Protein AF-A0A6G0Z2A7-F1 (afdb_monomer_lite)

Sequence (90 aa):
MDIISFIPIFVSQNKIIVGLVGRFTENAKRMSTIFHDRPMSALDTAVYWVEYVIRHKGAHHLRSEAVKLTWYQYLLLDSRAVIIWRPEQN

Structure (mmCIF, N/CA/C/O backbone):
data_AF-A0A6G0Z2A7-F1
#
_entry.id   AF-A0A6G0Z2A7-F1
#
loop_
_atom_site.group_PDB
_atom_site.id
_atom_site.type_symbol
_atom_site.label_atom_id
_atom_site.label_alt_id
_atom_site.label_comp_id
_atom_site.label_asym_id
_atom_site.label_entity_id
_atom_site.label_seq_id
_atom_site.pdbx_PDB_ins_code
_atom_site.Cartn_x
_atom_site.Cartn_y
_atom_site.Cartn_z
_atom_site.occupancy
_atom_site.B_iso_or_equiv
_atom_site.auth_seq_id
_atom_site.auth_comp_id
_atom_site.auth_asym_id
_atom_site.auth_atom_id
_atom_site.pdbx_PDB_model_num
ATOM 1 N N . MET A 1 1 ? 22.350 -25.431 37.072 1.00 67.69 1 MET A N 1
ATOM 2 C CA . MET A 1 1 ? 21.849 -24.320 36.227 1.00 67.69 1 MET A CA 1
ATOM 3 C C . MET A 1 1 ? 20.419 -24.699 35.925 1.00 67.69 1 MET A C 1
ATOM 5 O O . MET A 1 1 ? 20.187 -25.508 35.034 1.00 67.69 1 MET A O 1
ATOM 9 N N . ASP A 1 2 ? 19.497 -24.245 36.767 1.00 84.44 2 ASP A N 1
ATOM 10 C CA . ASP A 1 2 ? 18.172 -24.855 36.877 1.00 84.44 2 ASP A CA 1
ATOM 11 C C . ASP A 1 2 ? 17.159 -24.070 36.047 1.00 84.44 2 ASP A C 1
ATOM 13 O O . ASP A 1 2 ? 17.218 -22.846 35.969 1.00 84.44 2 ASP A O 1
ATOM 17 N N . ILE A 1 3 ? 16.196 -24.766 35.442 1.00 77.94 3 ILE A N 1
ATOM 18 C CA . ILE A 1 3 ? 15.187 -24.195 34.528 1.00 77.94 3 ILE A CA 1
ATOM 19 C C . ILE A 1 3 ? 14.427 -23.009 35.160 1.00 77.94 3 ILE A C 1
ATOM 21 O O . ILE A 1 3 ? 14.012 -22.079 34.469 1.00 77.94 3 ILE A O 1
ATOM 25 N N . ILE A 1 4 ? 14.304 -22.999 36.489 1.00 81.06 4 ILE A N 1
ATOM 26 C CA . ILE A 1 4 ? 13.609 -21.966 37.265 1.00 81.06 4 ILE A CA 1
ATOM 27 C C . ILE A 1 4 ? 14.267 -20.581 37.112 1.00 81.06 4 ILE A C 1
ATOM 29 O O . ILE A 1 4 ? 13.560 -19.573 37.109 1.00 81.06 4 ILE A O 1
ATOM 33 N N . SER A 1 5 ? 15.585 -20.495 36.886 1.00 82.94 5 SER A N 1
ATOM 34 C CA . SER A 1 5 ? 16.270 -19.203 36.714 1.00 82.94 5 SER A CA 1
ATOM 35 C C . SER A 1 5 ? 15.925 -18.491 35.399 1.00 82.94 5 SER A C 1
ATOM 37 O O . SER A 1 5 ? 16.168 -17.293 35.274 1.00 82.94 5 SER A O 1
ATOM 39 N N . PHE A 1 6 ? 15.349 -19.200 34.420 1.00 82.69 6 PHE A N 1
ATOM 40 C CA . PHE A 1 6 ? 14.984 -18.649 33.109 1.00 82.69 6 PHE A CA 1
ATOM 41 C C . PHE A 1 6 ? 13.546 -18.113 33.034 1.00 82.69 6 PHE A C 1
ATOM 43 O O . PHE A 1 6 ? 13.220 -17.361 32.112 1.00 82.69 6 PHE A O 1
ATOM 50 N N . ILE A 1 7 ? 12.692 -18.434 34.012 1.00 82.62 7 ILE A N 1
ATOM 51 C CA . ILE A 1 7 ? 11.283 -18.005 34.049 1.00 82.62 7 ILE A CA 1
ATOM 52 C C . ILE A 1 7 ? 11.131 -16.471 33.943 1.00 82.62 7 ILE A C 1
ATOM 54 O O . ILE A 1 7 ? 10.323 -16.020 33.126 1.00 82.62 7 ILE A O 1
ATOM 58 N N . PRO A 1 8 ? 11.913 -15.635 34.661 1.00 85.12 8 PRO A N 1
ATOM 59 C CA . PRO A 1 8 ? 11.779 -14.177 34.571 1.00 85.12 8 PRO A CA 1
ATOM 60 C C . PRO A 1 8 ? 12.119 -13.624 33.182 1.00 85.12 8 PRO A C 1
ATOM 62 O O . PRO A 1 8 ? 11.489 -12.675 32.713 1.00 85.12 8 PRO A O 1
ATOM 65 N N . ILE A 1 9 ? 13.092 -14.236 32.501 1.00 84.25 9 ILE A N 1
ATOM 66 C CA . ILE A 1 9 ? 13.528 -13.833 31.159 1.00 84.25 9 ILE A CA 1
ATOM 67 C C . ILE A 1 9 ? 12.422 -14.137 30.149 1.00 84.25 9 ILE A C 1
ATOM 69 O O . ILE A 1 9 ? 12.050 -13.262 29.371 1.00 84.25 9 ILE A O 1
ATOM 73 N N . PHE A 1 10 ? 11.837 -15.334 30.204 1.00 83.56 10 PHE A N 1
ATOM 74 C CA . PHE A 1 10 ? 10.735 -15.717 29.322 1.00 83.56 10 PHE A CA 1
ATOM 75 C C . PHE A 1 10 ? 9.497 -14.826 29.512 1.00 83.56 10 PHE A C 1
ATOM 77 O O . PHE A 1 10 ? 8.925 -14.332 28.538 1.00 83.56 10 PHE A O 1
ATOM 84 N N . VAL A 1 11 ? 9.121 -14.545 30.764 1.00 82.38 11 VAL A N 1
ATOM 85 C CA . VAL A 1 11 ? 8.002 -13.640 31.079 1.00 82.38 11 VAL A CA 1
ATOM 86 C C . VAL A 1 11 ? 8.272 -12.222 30.561 1.00 82.38 11 VAL A C 1
ATOM 88 O O . VAL A 1 11 ? 7.374 -11.586 30.004 1.00 82.38 11 VAL A O 1
ATOM 91 N N . SER A 1 12 ? 9.513 -11.739 30.677 1.00 84.00 12 SER A N 1
ATOM 92 C CA . SER A 1 12 ? 9.925 -10.436 30.142 1.00 84.00 12 SER A CA 1
ATOM 93 C C . SER A 1 12 ? 9.800 -10.372 28.613 1.00 84.00 12 SER A C 1
ATOM 95 O O . SER A 1 12 ? 9.220 -9.425 28.080 1.00 84.00 12 SER A O 1
ATOM 97 N N . GLN A 1 13 ? 10.240 -11.416 27.901 1.00 79.44 13 GLN A N 1
ATOM 98 C CA . GLN A 1 13 ? 10.125 -11.496 26.439 1.00 79.44 13 GLN A CA 1
ATOM 99 C C . GLN A 1 13 ? 8.660 -11.506 25.972 1.00 79.44 13 GLN A C 1
ATOM 101 O O . GLN A 1 13 ? 8.295 -10.761 25.061 1.00 79.44 13 GLN A O 1
ATOM 106 N N . ASN A 1 14 ? 7.786 -12.262 26.642 1.00 81.69 14 ASN A N 1
ATOM 107 C CA . ASN A 1 14 ? 6.364 -12.309 26.287 1.00 81.69 14 ASN A CA 1
ATOM 108 C C . ASN A 1 14 ? 5.667 -10.957 26.492 1.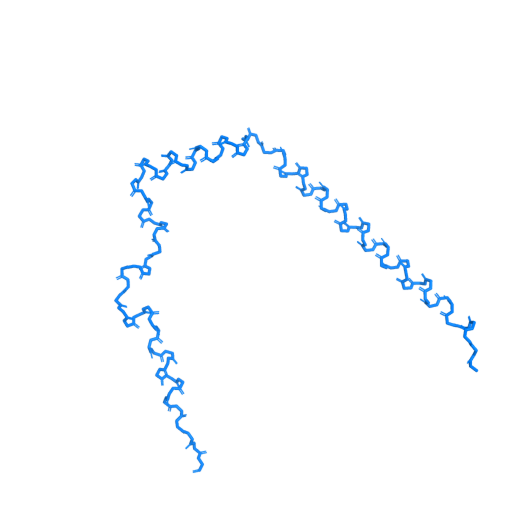00 81.69 14 ASN A C 1
ATOM 110 O O . ASN A 1 14 ? 4.854 -10.537 25.668 1.00 81.69 14 ASN A O 1
ATOM 114 N N . LYS A 1 15 ? 6.027 -10.226 27.554 1.00 83.81 15 LYS A N 1
ATOM 115 C CA . LYS A 1 15 ? 5.504 -8.878 27.811 1.00 83.81 15 LYS A CA 1
ATOM 116 C C . LYS A 1 15 ? 5.887 -7.891 26.702 1.00 83.81 15 LYS A C 1
ATOM 118 O O . LYS A 1 15 ? 5.071 -7.048 26.328 1.00 83.81 15 LYS A O 1
ATOM 123 N N . ILE A 1 16 ? 7.096 -8.011 26.150 1.00 86.94 16 ILE A N 1
ATOM 124 C CA . ILE A 1 16 ? 7.562 -7.182 25.029 1.00 86.94 16 ILE A CA 1
ATOM 125 C C . ILE A 1 16 ? 6.767 -7.496 23.756 1.00 86.94 16 ILE A C 1
ATOM 127 O O . ILE A 1 16 ? 6.299 -6.567 23.096 1.00 86.94 16 ILE A O 1
ATOM 131 N N . ILE A 1 17 ? 6.562 -8.780 23.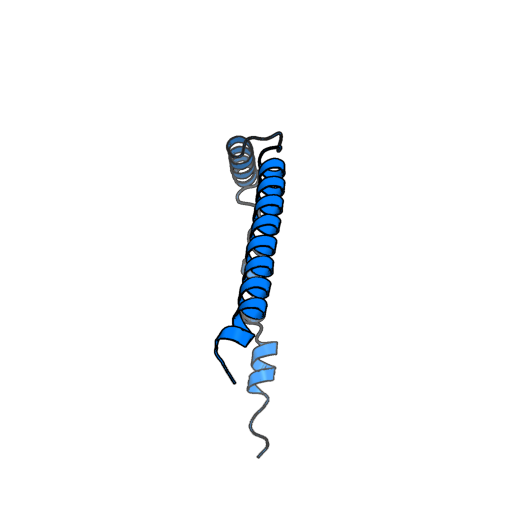440 1.00 83.88 17 ILE A N 1
ATOM 132 C CA . ILE A 1 17 ? 5.799 -9.206 22.256 1.00 83.88 17 ILE A CA 1
ATOM 133 C C . ILE A 1 17 ? 4.340 -8.748 22.351 1.00 83.88 17 ILE A C 1
ATOM 135 O O . ILE A 1 17 ? 3.840 -8.109 21.426 1.00 83.88 17 ILE A O 1
ATOM 139 N N . VAL A 1 18 ? 3.673 -8.984 23.484 1.00 84.06 18 VAL A N 1
ATOM 140 C CA . VAL A 1 18 ? 2.282 -8.546 23.698 1.00 84.06 18 VAL A CA 1
ATOM 141 C C . VAL A 1 18 ? 2.169 -7.019 23.618 1.00 84.06 18 VAL A C 1
ATOM 143 O O . VAL A 1 18 ? 1.251 -6.494 22.987 1.00 84.06 18 VAL A O 1
ATOM 146 N N . GLY A 1 19 ? 3.140 -6.289 24.178 1.00 85.88 19 GLY A N 1
ATOM 147 C CA . GLY A 1 19 ? 3.196 -4.830 24.080 1.00 85.88 19 GLY A CA 1
ATOM 148 C C . GLY A 1 19 ? 3.402 -4.318 22.648 1.00 85.88 19 GLY A C 1
ATOM 149 O O . GLY A 1 19 ? 2.807 -3.309 22.271 1.00 85.88 19 GLY A O 1
ATOM 150 N N . LEU A 1 20 ? 4.217 -4.998 21.835 1.00 85.12 20 LEU A N 1
ATOM 151 C CA . LEU A 1 20 ? 4.406 -4.679 20.416 1.00 85.12 20 LEU A CA 1
ATOM 152 C C . LEU A 1 20 ? 3.115 -4.903 19.619 1.00 85.12 20 LEU A C 1
ATOM 154 O O . LEU A 1 20 ? 2.692 -4.001 18.898 1.00 85.12 20 LEU A O 1
ATOM 158 N N . VAL A 1 21 ? 2.456 -6.053 19.793 1.00 84.94 21 VAL A N 1
ATOM 159 C CA . VAL A 1 21 ? 1.196 -6.389 19.101 1.00 84.94 21 VAL A CA 1
ATOM 160 C C . VAL A 1 21 ? 0.091 -5.378 19.425 1.00 84.94 21 VAL A C 1
ATOM 162 O O . VAL A 1 21 ? -0.627 -4.944 18.519 1.00 84.94 21 VAL A O 1
ATOM 165 N N . GLY A 1 22 ? -0.005 -4.931 20.683 1.00 84.69 22 GLY A N 1
ATOM 166 C CA . GLY A 1 22 ? -0.927 -3.864 21.084 1.00 84.69 22 GLY A CA 1
ATOM 167 C C . GLY A 1 22 ? -0.689 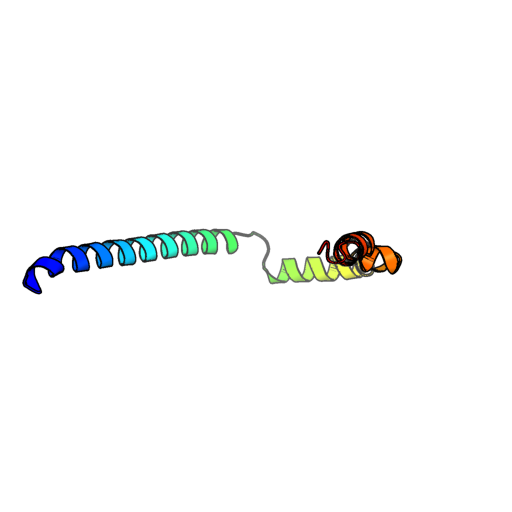-2.557 20.318 1.00 84.69 22 GLY A C 1
ATOM 168 O O . GLY A 1 22 ? -1.622 -2.019 19.721 1.00 84.69 22 GLY A O 1
ATOM 169 N N . ARG A 1 23 ? 0.571 -2.100 20.240 1.00 81.44 23 ARG A N 1
ATOM 170 C CA . ARG A 1 23 ? 0.949 -0.874 19.507 1.00 81.44 23 ARG A CA 1
ATOM 171 C C . ARG A 1 23 ? 0.696 -0.971 18.001 1.00 81.44 23 ARG A C 1
ATOM 173 O O . ARG A 1 23 ? 0.225 -0.011 17.396 1.00 81.44 23 ARG A O 1
ATOM 180 N N . PHE A 1 24 ? 0.980 -2.119 17.381 1.00 81.94 24 PHE A N 1
ATOM 181 C CA . PHE A 1 24 ? 0.682 -2.330 15.958 1.00 81.94 24 PHE A CA 1
ATOM 182 C C . PHE A 1 24 ? -0.819 -2.292 15.683 1.00 81.94 24 PHE A C 1
ATOM 184 O O . PHE A 1 24 ? -1.251 -1.665 14.718 1.00 81.94 24 PHE A O 1
ATOM 191 N N . THR A 1 25 ? -1.614 -2.912 16.555 1.00 81.25 25 THR A N 1
ATOM 192 C CA . THR A 1 25 ? -3.075 -2.936 16.429 1.00 81.25 25 THR A CA 1
ATOM 193 C C . THR A 1 25 ? -3.671 -1.536 16.568 1.00 81.25 25 THR A C 1
ATOM 195 O O . THR A 1 25 ? -4.571 -1.172 15.814 1.00 81.25 25 THR A O 1
ATOM 198 N N . GLU A 1 26 ? -3.165 -0.725 17.496 1.00 86.81 26 GLU A N 1
ATOM 199 C CA . GLU A 1 26 ? -3.603 0.661 17.686 1.00 86.81 26 GLU A CA 1
ATOM 200 C C . GLU A 1 26 ? -3.269 1.541 16.472 1.00 86.81 26 GLU A C 1
ATOM 202 O O . GLU A 1 26 ? -4.142 2.241 15.952 1.00 86.81 26 GLU A O 1
ATOM 207 N N . ASN A 1 27 ? -2.048 1.429 15.942 1.00 82.75 27 ASN A N 1
ATOM 208 C CA . ASN A 1 27 ? -1.653 2.129 14.719 1.00 82.75 27 ASN A CA 1
ATOM 209 C C . ASN A 1 27 ? -2.471 1.681 13.499 1.00 82.75 27 ASN A C 1
ATOM 211 O O . ASN A 1 27 ? -2.876 2.519 12.694 1.00 82.75 27 ASN A O 1
ATOM 215 N N . ALA A 1 28 ? -2.758 0.382 13.372 1.00 82.62 28 ALA A N 1
ATOM 216 C CA . ALA A 1 28 ? -3.593 -0.152 12.299 1.00 82.62 28 ALA A CA 1
ATOM 217 C C . ALA A 1 28 ? -5.035 0.368 12.386 1.00 82.62 28 ALA A C 1
ATOM 219 O O . ALA A 1 28 ? -5.603 0.762 11.370 1.00 82.62 28 ALA A O 1
ATOM 220 N N . LYS A 1 29 ? -5.610 0.445 13.594 1.00 83.06 29 LYS A N 1
ATOM 221 C CA . LYS A 1 29 ? -6.937 1.039 13.817 1.00 83.06 29 LYS A CA 1
ATOM 222 C C . LYS A 1 29 ? -6.953 2.522 13.464 1.00 83.06 29 LYS A C 1
ATOM 224 O O . LYS A 1 29 ? -7.826 2.945 12.717 1.00 83.06 29 LYS A O 1
ATOM 229 N N . ARG A 1 30 ? -5.957 3.288 13.919 1.00 81.81 30 ARG A N 1
ATOM 230 C CA . ARG A 1 30 ? -5.818 4.713 13.588 1.00 81.81 30 ARG A CA 1
ATOM 231 C C . ARG A 1 30 ? -5.719 4.936 12.080 1.00 81.81 30 ARG A C 1
ATOM 233 O O . ARG A 1 30 ? -6.400 5.804 11.543 1.00 81.81 30 ARG A O 1
ATOM 240 N N . MET A 1 31 ? -4.903 4.136 11.396 1.00 75.12 31 MET A N 1
ATOM 241 C CA . MET A 1 31 ? -4.788 4.184 9.941 1.00 75.12 31 MET A CA 1
ATOM 242 C C . MET A 1 31 ? -6.117 3.812 9.276 1.00 75.12 31 MET A C 1
ATOM 244 O O . MET A 1 31 ? -6.573 4.527 8.393 1.00 75.12 31 MET A O 1
ATOM 248 N N . SER A 1 32 ? -6.790 2.758 9.743 1.00 76.19 32 SER A N 1
ATOM 249 C CA . SER A 1 32 ? -8.109 2.363 9.242 1.00 76.19 32 SER A CA 1
ATOM 250 C C . SER A 1 32 ? -9.125 3.500 9.351 1.00 76.19 32 SER A C 1
ATOM 252 O O . SER A 1 32 ? -9.822 3.764 8.376 1.00 76.19 32 SER A O 1
ATOM 254 N N . THR A 1 33 ? -9.191 4.210 10.480 1.00 76.25 33 THR A N 1
ATOM 255 C CA . THR A 1 33 ? -10.095 5.360 10.652 1.00 76.25 33 THR A CA 1
ATOM 256 C C . THR A 1 33 ? -9.790 6.468 9.643 1.00 76.25 33 THR A C 1
ATOM 258 O O . THR A 1 33 ? -10.692 6.908 8.946 1.00 76.25 33 THR A O 1
ATOM 261 N N . ILE A 1 34 ? -8.515 6.820 9.447 1.00 75.38 34 ILE A N 1
ATOM 262 C CA . ILE A 1 34 ? -8.094 7.824 8.450 1.00 75.38 34 ILE A CA 1
ATOM 263 C C . ILE A 1 34 ? -8.442 7.390 7.012 1.00 75.38 34 ILE A C 1
ATOM 265 O O . ILE A 1 34 ? -8.766 8.216 6.160 1.00 75.38 34 ILE A O 1
ATOM 269 N N . PHE A 1 35 ? -8.371 6.090 6.713 1.00 64.75 35 PHE A N 1
ATOM 270 C CA . PHE A 1 35 ? -8.781 5.549 5.415 1.00 64.75 35 PHE A CA 1
ATOM 271 C C . PHE A 1 35 ? -10.303 5.596 5.203 1.00 64.75 35 PHE A C 1
ATOM 273 O O . PHE A 1 35 ? -10.728 5.750 4.059 1.00 64.75 35 PHE A O 1
ATOM 280 N N . HIS A 1 36 ? -11.099 5.488 6.272 1.00 66.94 36 HIS A N 1
ATOM 281 C CA . HIS A 1 36 ? -12.562 5.592 6.223 1.00 66.94 36 HIS A CA 1
ATOM 282 C C . HIS A 1 36 ? -13.068 7.044 6.285 1.00 66.94 36 HIS A C 1
ATOM 284 O O . HIS A 1 36 ? -14.133 7.320 5.747 1.00 66.94 36 HIS A O 1
ATOM 290 N N . ASP A 1 37 ? -12.291 7.980 6.840 1.00 62.78 37 ASP A N 1
ATOM 291 C CA . ASP A 1 37 ? -12.605 9.422 6.924 1.00 62.78 37 ASP A CA 1
ATOM 292 C C . ASP A 1 37 ? -12.472 10.175 5.585 1.00 62.78 37 ASP A C 1
ATOM 294 O O . ASP A 1 37 ? -12.473 11.407 5.529 1.00 62.78 37 ASP A O 1
ATOM 298 N N . ARG A 1 38 ? -12.342 9.460 4.464 1.00 56.53 38 ARG A N 1
ATOM 299 C CA . ARG A 1 38 ? -12.263 10.096 3.149 1.00 56.53 38 ARG A CA 1
ATOM 300 C C . ARG A 1 38 ? -13.669 10.544 2.727 1.00 56.53 38 ARG A C 1
ATOM 302 O O . ARG A 1 38 ? -14.566 9.709 2.673 1.00 56.53 38 ARG A O 1
ATOM 309 N N . PRO A 1 39 ? -13.868 11.821 2.349 1.00 59.09 39 PRO A N 1
ATOM 310 C CA . PRO A 1 39 ? -15.184 12.360 1.984 1.00 59.09 39 PRO A CA 1
ATOM 311 C C . PRO A 1 39 ? -15.754 11.784 0.676 1.00 59.09 39 PRO A C 1
ATOM 313 O O . PRO A 1 39 ? -16.891 12.084 0.326 1.00 59.09 39 PRO A O 1
ATOM 316 N N . MET A 1 40 ? -14.983 10.971 -0.053 1.00 60.25 40 MET A N 1
ATOM 317 C CA . MET A 1 40 ? -15.445 10.242 -1.232 1.00 60.25 40 MET A CA 1
ATOM 318 C C . MET A 1 40 ? -15.539 8.757 -0.908 1.00 60.25 40 MET A C 1
ATOM 320 O O . MET A 1 40 ? -14.551 8.139 -0.503 1.00 60.25 40 MET A O 1
ATOM 324 N N . SER A 1 41 ? -16.715 8.177 -1.147 1.00 68.56 41 SER A N 1
ATOM 325 C CA . SER A 1 41 ? -16.907 6.731 -1.124 1.00 68.56 41 SER A CA 1
ATOM 326 C C . SER A 1 41 ? -15.901 6.058 -2.063 1.00 68.56 41 SER A C 1
ATOM 328 O O . SER A 1 41 ? -15.578 6.576 -3.139 1.00 68.56 41 SER A O 1
ATOM 330 N N . ALA A 1 42 ? -15.402 4.880 -1.678 1.00 67.25 42 ALA A N 1
ATOM 331 C CA . ALA A 1 42 ? -14.519 4.083 -2.532 1.00 67.25 42 ALA A CA 1
ATOM 332 C C . ALA A 1 4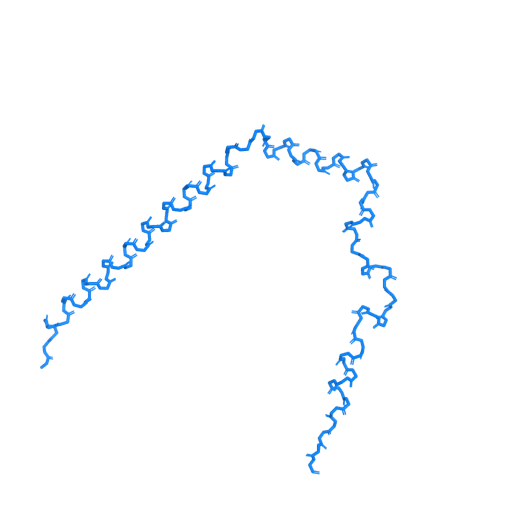2 ? -15.155 3.811 -3.910 1.00 67.25 42 ALA A C 1
ATOM 334 O O . ALA A 1 42 ? -14.450 3.746 -4.918 1.00 67.25 42 ALA A O 1
ATOM 335 N N . LEU A 1 43 ? -16.489 3.721 -3.951 1.00 72.62 43 LEU A N 1
ATOM 336 C CA . LEU A 1 43 ? -17.266 3.563 -5.174 1.00 72.62 43 LEU A CA 1
ATOM 337 C C . LEU A 1 43 ? -17.204 4.820 -6.050 1.00 72.62 43 LEU A C 1
ATOM 339 O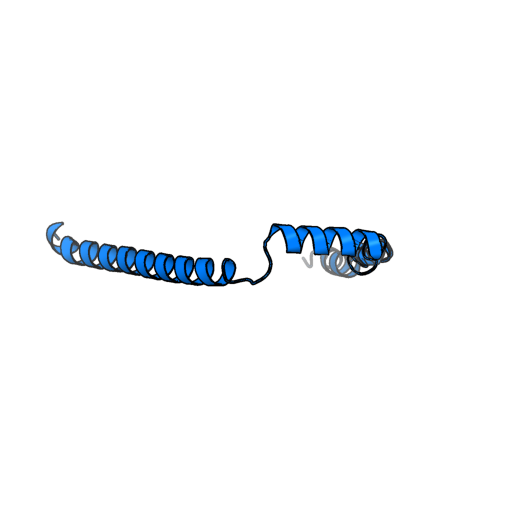 O . LEU A 1 43 ? -16.868 4.711 -7.225 1.00 72.62 43 LEU A O 1
ATOM 343 N N . ASP A 1 44 ? -17.430 6.006 -5.482 1.00 74.69 44 ASP A N 1
ATOM 344 C CA . ASP A 1 44 ? -17.378 7.271 -6.231 1.00 74.69 44 ASP A CA 1
ATOM 345 C C . ASP A 1 44 ? -15.973 7.546 -6.773 1.00 74.69 44 ASP A C 1
ATOM 347 O O . ASP A 1 44 ? -15.807 7.997 -7.905 1.00 74.69 44 ASP A O 1
ATOM 351 N N . THR A 1 45 ? -14.943 7.192 -6.000 1.00 74.19 45 THR A N 1
ATOM 352 C CA . THR A 1 45 ? -13.546 7.280 -6.442 1.00 74.19 45 THR A CA 1
ATOM 353 C C . THR A 1 45 ? -13.285 6.341 -7.623 1.00 74.19 45 THR A C 1
ATOM 355 O O . THR A 1 45 ? -12.677 6.748 -8.611 1.00 74.19 45 THR A O 1
ATOM 358 N N . ALA A 1 46 ? -13.759 5.092 -7.562 1.00 79.25 46 ALA A N 1
ATOM 359 C CA . ALA A 1 46 ? -13.608 4.134 -8.656 1.00 79.25 46 ALA A CA 1
ATOM 360 C C . ALA A 1 46 ? -14.355 4.584 -9.921 1.00 79.25 46 ALA A C 1
ATOM 362 O O . ALA A 1 46 ? -13.791 4.524 -11.013 1.00 79.25 46 ALA A O 1
ATOM 363 N N . VAL A 1 47 ? -15.583 5.091 -9.775 1.00 81.50 47 VAL A N 1
ATOM 364 C CA . VAL A 1 47 ? -16.370 5.649 -10.884 1.00 81.50 47 VAL A CA 1
ATOM 365 C C . VAL A 1 47 ? -15.651 6.847 -11.499 1.00 81.50 47 VAL A C 1
ATOM 367 O O . VAL A 1 47 ? -15.488 6.885 -12.717 1.00 81.50 47 VAL A O 1
ATOM 370 N N . TYR A 1 48 ? -15.128 7.765 -10.679 1.00 77.88 48 TYR A N 1
ATOM 371 C CA . TYR A 1 48 ? -14.328 8.894 -11.149 1.00 77.88 48 TYR A CA 1
ATOM 372 C C . TYR A 1 48 ? -13.109 8.435 -11.962 1.00 77.88 48 TYR A C 1
ATOM 374 O O . TYR A 1 48 ? -12.884 8.946 -13.058 1.00 77.88 48 TYR A O 1
ATOM 382 N N . TRP A 1 49 ? -12.349 7.442 -11.484 1.00 74.69 49 TRP A N 1
ATOM 383 C CA . TRP A 1 49 ? -11.185 6.916 -12.208 1.00 74.69 49 TRP A CA 1
ATOM 384 C C . TRP A 1 49 ? -11.565 6.212 -13.512 1.00 74.69 49 TRP A C 1
ATOM 386 O O . TRP A 1 49 ? -10.892 6.406 -14.524 1.00 74.69 49 TRP A O 1
ATOM 396 N N . VAL A 1 50 ? -12.652 5.438 -13.527 1.00 78.62 50 VAL A N 1
ATOM 397 C CA . VAL A 1 50 ? -13.158 4.786 -14.745 1.00 78.62 50 VAL A CA 1
ATOM 398 C C . VAL A 1 50 ? -13.597 5.835 -15.768 1.00 78.62 50 VAL A C 1
ATOM 400 O O . VAL A 1 50 ? -13.184 5.785 -16.927 1.00 78.62 50 VAL A O 1
ATOM 403 N N . GLU A 1 51 ? -14.366 6.836 -15.342 1.00 80.12 51 GLU A N 1
ATOM 404 C CA . GLU A 1 51 ? -14.821 7.923 -16.206 1.00 80.12 51 GLU A CA 1
ATOM 405 C C . GLU A 1 51 ? -13.645 8.790 -16.689 1.00 80.12 51 GLU A C 1
ATOM 407 O O . GLU A 1 51 ? -13.630 9.243 -17.833 1.00 80.12 51 GLU A O 1
ATOM 412 N N . TYR A 1 52 ? -12.619 8.987 -15.856 1.00 72.38 52 TYR A N 1
ATOM 413 C CA . TYR A 1 52 ? -11.381 9.678 -16.217 1.00 72.38 52 TYR A CA 1
ATOM 414 C C . TYR A 1 52 ? -10.592 8.917 -17.294 1.00 72.38 52 TYR A C 1
ATOM 416 O O . TYR A 1 52 ? -10.174 9.525 -18.283 1.00 72.38 52 TYR A O 1
ATOM 424 N N . VAL A 1 53 ? -10.443 7.594 -17.153 1.00 71.69 53 VAL A N 1
ATOM 425 C CA . VAL A 1 53 ? -9.756 6.719 -18.121 1.00 71.69 53 VAL A CA 1
ATOM 426 C C . VAL A 1 53 ? -10.497 6.678 -19.460 1.00 71.69 53 VAL A C 1
ATOM 428 O O . VAL A 1 53 ? -9.858 6.743 -20.512 1.00 71.69 53 VAL A O 1
ATOM 431 N N . ILE A 1 54 ? -11.832 6.623 -19.437 1.00 72.38 54 ILE A N 1
ATOM 432 C CA . ILE A 1 54 ? -12.665 6.629 -20.648 1.00 72.38 54 ILE A CA 1
ATOM 433 C C . ILE A 1 54 ? -12.622 8.008 -21.327 1.00 72.38 54 ILE A C 1
ATOM 435 O O . ILE A 1 54 ? -12.370 8.081 -22.533 1.00 72.38 54 ILE A O 1
ATOM 439 N N . ARG A 1 55 ? -12.782 9.109 -20.573 1.00 66.75 55 ARG A N 1
ATOM 440 C CA . ARG A 1 55 ? -12.723 10.484 -21.114 1.00 66.75 55 ARG A CA 1
ATOM 441 C C . ARG A 1 55 ? -11.362 10.831 -21.716 1.00 66.75 55 ARG A C 1
ATOM 443 O O . ARG A 1 55 ? -11.315 11.517 -22.731 1.00 66.75 55 ARG A O 1
ATOM 450 N N . HIS A 1 56 ? -10.272 10.310 -21.155 1.00 66.31 56 HIS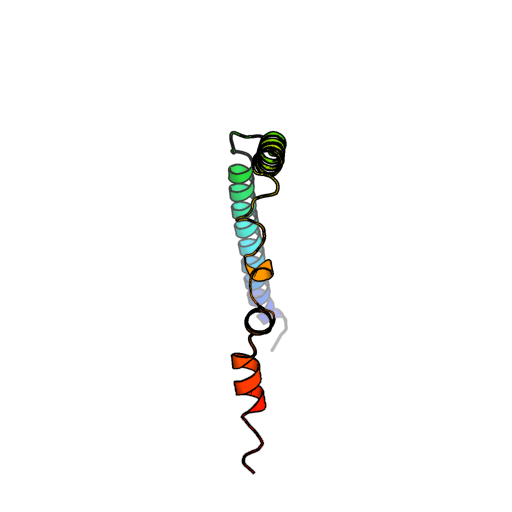 A N 1
ATOM 451 C CA . HIS A 1 56 ? -8.911 10.521 -21.662 1.00 66.31 56 HIS A CA 1
ATOM 452 C C . HIS A 1 56 ? -8.410 9.374 -22.561 1.00 66.31 56 HIS A C 1
ATOM 454 O O . HIS A 1 56 ? -7.199 9.189 -22.691 1.00 66.31 56 HIS A O 1
ATOM 460 N N . LYS A 1 57 ? -9.321 8.590 -23.170 1.00 60.72 57 LYS A N 1
ATOM 461 C CA . LYS A 1 57 ? -9.028 7.505 -24.133 1.00 60.72 57 LYS A CA 1
ATOM 462 C C . LYS A 1 57 ? -7.846 6.612 -23.718 1.00 60.72 57 LYS A C 1
ATOM 464 O O . LYS A 1 57 ? -6.904 6.409 -24.483 1.00 60.72 57 LYS A O 1
ATOM 469 N N . GLY A 1 58 ? -7.897 6.072 -22.500 1.00 57.22 58 GLY A N 1
ATOM 470 C CA . GLY A 1 58 ? -6.930 5.080 -22.021 1.00 57.22 58 GLY A CA 1
ATOM 471 C C . GLY A 1 58 ? -5.652 5.652 -21.411 1.00 57.22 58 GLY A C 1
ATOM 472 O O . GLY A 1 58 ? -4.677 4.916 -21.310 1.00 57.22 58 GLY A O 1
ATOM 473 N N . ALA A 1 59 ? -5.658 6.929 -21.004 1.00 51.56 59 ALA A N 1
ATOM 474 C CA . ALA A 1 59 ? -4.574 7.589 -20.280 1.00 51.56 59 ALA A CA 1
ATOM 475 C C . ALA A 1 59 ? -3.204 7.367 -20.949 1.00 51.56 59 ALA A C 1
ATOM 477 O O . ALA A 1 59 ? -2.411 6.503 -20.573 1.00 51.56 59 ALA A O 1
ATOM 478 N N . HIS A 1 60 ? -2.902 8.194 -21.947 1.00 49.50 60 HIS A N 1
ATOM 479 C CA . HIS A 1 60 ? -1.654 8.122 -22.715 1.00 49.50 60 HIS A CA 1
ATOM 480 C C . HIS A 1 60 ? -0.377 8.288 -21.854 1.00 49.50 60 HIS A C 1
ATOM 482 O O . HIS A 1 60 ? 0.717 7.974 -22.312 1.00 49.50 60 HIS A O 1
ATOM 488 N N . HIS A 1 61 ? -0.536 8.761 -20.614 1.00 51.44 61 HIS A N 1
ATOM 489 C CA . HIS A 1 61 ? 0.482 8.944 -19.569 1.00 51.44 61 HIS A CA 1
ATOM 490 C C . HIS A 1 61 ? 0.511 7.808 -18.519 1.00 51.44 61 HIS A C 1
ATOM 492 O O . HIS A 1 61 ? 1.362 7.804 -17.637 1.00 51.44 61 HIS A O 1
ATOM 498 N N . LEU A 1 62 ? -0.423 6.854 -18.597 1.00 49.12 62 LEU A N 1
ATOM 499 C CA . LEU A 1 62 ? -0.546 5.668 -17.731 1.00 49.12 62 LEU A CA 1
ATOM 500 C C . LEU A 1 62 ? -0.282 4.368 -18.512 1.00 49.12 62 LEU A C 1
ATOM 502 O O . LEU A 1 62 ? 0.049 3.341 -17.921 1.00 49.12 62 LEU A O 1
ATOM 506 N N . ARG A 1 63 ? -0.315 4.417 -19.853 1.00 47.84 63 ARG A N 1
ATOM 507 C CA . ARG A 1 63 ? 0.546 3.549 -20.662 1.00 47.84 63 ARG A CA 1
ATOM 508 C C . ARG A 1 63 ? 1.985 3.942 -20.364 1.00 47.84 63 ARG A C 1
ATOM 510 O O . ARG A 1 63 ? 2.403 5.042 -20.709 1.00 47.84 63 ARG A O 1
ATOM 517 N N . SER A 1 64 ? 2.725 3.038 -19.731 1.00 47.66 64 SER A N 1
ATOM 518 C CA . SER A 1 64 ? 4.171 3.166 -19.592 1.00 47.66 64 SER A CA 1
ATOM 519 C C . SER A 1 64 ? 4.773 3.586 -20.935 1.00 47.66 64 SER A C 1
ATOM 521 O O . SER A 1 64 ? 4.534 2.930 -21.955 1.00 47.66 64 SER A O 1
ATOM 523 N N . GLU A 1 65 ? 5.573 4.655 -20.940 1.00 50.75 65 GLU A N 1
ATOM 524 C CA . GLU A 1 65 ? 6.423 5.028 -22.079 1.00 50.75 65 GLU A CA 1
ATOM 525 C C . GLU A 1 65 ? 7.288 3.832 -22.538 1.00 50.75 65 GLU A C 1
ATOM 527 O O . GLU A 1 65 ? 7.752 3.830 -23.667 1.00 50.75 65 GLU A O 1
ATOM 532 N N . ALA A 1 66 ? 7.393 2.741 -21.759 1.00 50.28 66 ALA A N 1
ATOM 533 C CA . ALA A 1 66 ? 7.953 1.454 -22.183 1.00 50.28 66 ALA A CA 1
ATOM 534 C C . ALA A 1 66 ? 7.386 0.890 -23.500 1.00 50.28 66 ALA A C 1
ATOM 536 O O . ALA A 1 66 ? 8.067 0.100 -24.142 1.00 50.28 66 ALA A O 1
ATOM 537 N N . VAL A 1 67 ? 6.175 1.276 -23.925 1.00 53.97 67 VAL A N 1
ATOM 538 C CA . VAL A 1 67 ? 5.616 0.842 -25.224 1.00 53.97 67 VAL A CA 1
ATOM 539 C C . VAL A 1 67 ? 6.160 1.673 -26.399 1.00 53.97 67 VAL A C 1
ATOM 541 O O . VAL A 1 67 ? 6.126 1.216 -27.538 1.00 53.97 67 VAL A O 1
ATOM 544 N N . LYS A 1 68 ? 6.678 2.882 -26.144 1.00 54.59 68 LYS A N 1
ATOM 545 C CA . LYS A 1 68 ? 7.352 3.717 -27.152 1.00 54.59 68 LYS A CA 1
ATOM 546 C C . LYS A 1 68 ? 8.867 3.522 -27.188 1.00 54.59 68 LYS A C 1
ATOM 548 O O . LYS A 1 68 ? 9.485 3.910 -28.177 1.00 54.59 68 LYS A O 1
ATOM 553 N N . LEU A 1 69 ? 9.471 2.960 -26.138 1.00 55.41 69 LEU A N 1
ATOM 554 C CA . LEU A 1 69 ? 10.905 2.689 -26.131 1.00 55.41 69 LEU A CA 1
ATOM 555 C C . LEU A 1 69 ? 11.240 1.583 -27.144 1.00 55.41 69 LEU A C 1
ATOM 557 O O . LEU A 1 69 ? 10.673 0.490 -27.124 1.00 55.41 69 LEU A O 1
ATOM 561 N N . THR A 1 70 ? 12.193 1.868 -28.031 1.00 60.94 70 THR A N 1
ATOM 562 C CA . THR A 1 70 ? 12.763 0.902 -28.975 1.00 60.94 70 THR A CA 1
ATOM 563 C C . THR A 1 70 ? 13.264 -0.329 -28.216 1.00 60.94 70 THR A C 1
ATOM 565 O O . THR A 1 70 ? 13.774 -0.205 -27.100 1.00 60.94 70 THR A O 1
ATOM 568 N N . TRP A 1 71 ? 13.172 -1.519 -28.819 1.00 62.19 71 TRP A N 1
ATOM 569 C CA . TRP A 1 71 ? 13.464 -2.798 -28.149 1.00 62.19 71 TRP A CA 1
ATOM 570 C C . TRP A 1 71 ? 14.811 -2.838 -27.403 1.00 62.19 71 TRP A C 1
ATOM 572 O O . TRP A 1 71 ? 14.921 -3.476 -26.356 1.00 62.19 71 TRP A O 1
ATOM 582 N N . TYR A 1 72 ? 15.816 -2.110 -27.903 1.00 60.38 72 TYR A N 1
ATOM 583 C CA . TYR A 1 72 ? 17.134 -2.004 -27.281 1.00 60.38 72 TYR A CA 1
ATOM 584 C C . TYR A 1 72 ? 17.127 -1.300 -25.911 1.00 60.38 72 TYR A C 1
ATOM 586 O O . TYR A 1 72 ? 17.870 -1.707 -25.017 1.00 60.38 72 TYR A O 1
ATOM 594 N N . GLN A 1 73 ? 16.300 -0.262 -25.725 1.00 62.94 73 GLN A N 1
ATOM 595 C CA . GLN A 1 73 ? 16.212 0.473 -24.456 1.00 62.94 73 GLN A CA 1
ATOM 596 C C . GLN A 1 73 ? 15.357 -0.280 -23.429 1.00 62.94 73 GLN A C 1
ATOM 598 O O . GLN A 1 73 ? 15.691 -0.296 -22.248 1.00 62.94 73 GLN A O 1
ATOM 603 N N . TYR A 1 74 ? 14.305 -0.970 -23.886 1.00 60.50 74 TYR A N 1
ATOM 604 C CA . TYR A 1 74 ? 13.493 -1.846 -23.035 1.00 60.50 74 TYR A CA 1
ATOM 605 C C . TYR A 1 74 ? 14.313 -3.000 -22.437 1.00 60.50 74 TYR A C 1
ATOM 607 O O . TYR A 1 74 ? 14.150 -3.346 -21.270 1.00 60.50 74 TYR A O 1
ATOM 615 N N . LEU A 1 75 ? 15.227 -3.583 -23.219 1.00 67.44 75 LEU A N 1
ATOM 616 C CA . LEU A 1 75 ? 16.073 -4.690 -22.768 1.00 67.44 75 LEU A CA 1
ATOM 617 C C . LEU A 1 75 ? 17.316 -4.249 -21.970 1.00 67.44 75 LEU A C 1
ATOM 619 O O . LEU A 1 75 ? 18.090 -5.125 -21.579 1.00 67.44 75 LEU A O 1
ATOM 623 N N . LEU A 1 76 ? 17.509 -2.937 -21.738 1.00 68.50 76 LEU A N 1
ATOM 624 C CA . LEU A 1 76 ? 18.700 -2.333 -21.112 1.00 68.50 76 LEU A CA 1
ATOM 625 C C . LEU A 1 76 ? 19.993 -3.031 -21.559 1.00 68.50 76 LEU A C 1
ATOM 627 O O . LEU A 1 76 ? 20.782 -3.505 -20.736 1.00 68.50 76 LEU A O 1
ATOM 631 N N . LEU A 1 77 ? 20.197 -3.148 -22.873 1.00 68.81 77 LEU A N 1
ATOM 632 C CA . LEU A 1 77 ? 21.299 -3.946 -23.420 1.00 68.81 77 LEU A CA 1
ATOM 633 C C . LEU A 1 77 ? 22.678 -3.450 -22.991 1.00 68.81 77 LEU A C 1
ATOM 635 O O . LEU A 1 77 ? 23.579 -4.270 -22.901 1.00 68.81 77 LEU A O 1
ATOM 639 N N . ASP A 1 78 ? 22.820 -2.170 -22.643 1.00 68.94 78 ASP A N 1
ATOM 640 C CA . ASP A 1 78 ? 24.037 -1.621 -22.034 1.00 68.94 78 ASP A CA 1
ATOM 641 C C . ASP A 1 78 ? 24.390 -2.336 -20.715 1.00 68.94 78 ASP A C 1
ATOM 643 O O . ASP A 1 78 ? 25.506 -2.812 -20.525 1.00 68.94 78 ASP A O 1
ATOM 647 N N . SER A 1 79 ? 23.400 -2.573 -19.848 1.00 70.56 79 SER A N 1
ATOM 648 C CA . SER A 1 79 ? 23.611 -3.317 -18.597 1.00 70.56 79 SER A CA 1
ATOM 649 C C . SER A 1 79 ? 23.996 -4.782 -18.837 1.00 70.56 79 SER A C 1
ATOM 651 O O . SER A 1 79 ? 24.871 -5.318 -18.157 1.00 70.56 79 SER A O 1
ATOM 653 N N . ARG A 1 80 ? 23.392 -5.434 -19.842 1.00 78.00 80 ARG A N 1
ATOM 654 C CA . ARG A 1 80 ? 23.746 -6.812 -20.223 1.00 78.00 80 ARG A CA 1
ATOM 655 C C . ARG A 1 80 ? 25.102 -6.886 -20.903 1.00 78.00 80 ARG A C 1
ATOM 657 O O . ARG A 1 80 ? 25.813 -7.860 -20.685 1.00 78.00 80 ARG A O 1
ATOM 664 N N . ALA A 1 81 ? 25.464 -5.875 -21.686 1.00 76.81 81 ALA A N 1
ATOM 665 C CA . ALA A 1 81 ? 26.773 -5.762 -22.301 1.00 76.81 81 ALA A CA 1
ATOM 666 C C . ALA A 1 81 ? 27.850 -5.626 -21.226 1.00 76.81 81 ALA A C 1
ATOM 668 O O . ALA A 1 81 ? 28.822 -6.355 -21.300 1.00 76.81 81 ALA A O 1
ATOM 669 N N . VAL A 1 82 ? 27.651 -4.818 -20.179 1.00 79.19 82 VAL A N 1
ATOM 670 C CA . VAL A 1 82 ? 28.582 -4.743 -19.035 1.00 79.19 82 VAL A CA 1
ATOM 671 C C . VAL A 1 82 ? 28.720 -6.090 -18.313 1.00 79.19 82 VAL A C 1
ATOM 673 O O . VAL A 1 82 ? 29.825 -6.466 -17.924 1.00 79.19 82 VAL A O 1
ATOM 676 N N . ILE A 1 83 ? 27.623 -6.839 -18.150 1.00 79.31 83 ILE A N 1
ATOM 677 C CA . ILE A 1 83 ? 27.645 -8.171 -17.522 1.00 79.31 83 ILE A CA 1
ATOM 678 C C . ILE A 1 83 ? 28.383 -9.195 -18.403 1.00 79.31 83 ILE A C 1
ATOM 680 O O . ILE A 1 83 ? 29.189 -9.964 -17.891 1.00 79.31 83 ILE A O 1
ATOM 684 N N . ILE A 1 84 ? 28.142 -9.193 -19.717 1.00 81.75 84 ILE A N 1
ATOM 685 C CA . ILE A 1 84 ? 28.791 -10.098 -20.683 1.00 81.75 84 ILE A CA 1
ATOM 686 C C . ILE A 1 84 ? 30.254 -9.708 -20.938 1.00 81.75 84 ILE A C 1
ATOM 688 O O . ILE A 1 84 ? 31.103 -10.575 -21.114 1.00 81.75 84 ILE A O 1
ATOM 692 N N . TRP A 1 85 ? 30.567 -8.411 -20.944 1.00 77.50 85 TRP A N 1
ATOM 693 C CA . TRP A 1 85 ? 31.897 -7.862 -21.227 1.00 77.50 85 TRP A CA 1
ATOM 694 C C . TRP A 1 85 ? 32.909 -8.127 -20.109 1.00 77.50 85 TRP A C 1
ATOM 696 O O . TRP A 1 85 ? 34.076 -7.787 -20.256 1.00 77.50 85 TRP A O 1
ATOM 706 N N . ARG A 1 86 ? 32.522 -8.783 -19.012 1.00 64.69 86 ARG A N 1
ATOM 707 C CA . ARG A 1 86 ? 33.476 -9.369 -18.068 1.00 64.69 86 ARG A CA 1
ATOM 708 C C . ARG A 1 86 ? 33.707 -10.850 -18.411 1.00 64.69 86 ARG A C 1
ATOM 710 O O . ARG A 1 86 ? 33.173 -11.702 -17.703 1.00 64.69 86 ARG A O 1
ATOM 717 N N . PRO A 1 87 ? 34.480 -11.196 -19.461 1.00 61.28 87 PRO A N 1
ATOM 718 C CA . PRO A 1 87 ? 35.024 -12.531 -19.564 1.00 61.28 87 PRO A CA 1
ATOM 719 C C . PRO A 1 87 ? 36.099 -12.670 -18.484 1.00 61.28 87 PRO A C 1
ATOM 721 O O . PRO A 1 87 ? 36.950 -11.795 -18.320 1.00 61.28 87 PRO A O 1
ATOM 724 N N . GLU A 1 88 ? 35.976 -13.744 -17.715 1.00 62.72 88 GLU A N 1
ATOM 725 C CA . GLU A 1 88 ? 37.035 -14.465 -17.011 1.00 62.72 88 GLU A CA 1
ATOM 726 C C . GLU A 1 88 ? 38.452 -13.896 -17.255 1.00 62.72 88 GLU A C 1
ATOM 728 O O . GLU A 1 88 ? 39.111 -14.223 -18.240 1.00 62.72 88 GLU A O 1
ATOM 733 N N . GLN A 1 89 ? 38.928 -13.025 -16.363 1.00 56.62 89 GLN A N 1
ATOM 734 C CA . GLN A 1 89 ? 40.364 -12.784 -16.226 1.00 56.62 89 GLN A CA 1
ATOM 735 C C . GLN A 1 89 ? 40.893 -13.895 -15.315 1.00 56.62 89 GLN A C 1
ATOM 737 O O . GLN A 1 89 ? 40.876 -13.745 -14.091 1.00 56.62 89 GLN A O 1
ATOM 742 N N . ASN A 1 90 ? 41.256 -15.027 -15.925 1.00 46.03 90 ASN A N 1
ATOM 743 C CA . ASN A 1 90 ? 42.115 -16.056 -15.340 1.00 46.03 90 ASN A CA 1
ATOM 744 C C . ASN A 1 90 ? 43.526 -15.906 -15.906 1.00 46.03 90 ASN A C 1
ATOM 746 O O . ASN A 1 90 ? 43.644 -15.941 -17.152 1.00 46.03 90 ASN A O 1
#

Secondary structure (DSSP, 8-state):
--GGGGHHHHHHHHHHHHHHHHHHHHHHHHHHHHHH--SS-HHHHHHHHHHHHHHTTTTTTTS-GGGTS-HHHHTTHHHHHHHHT-----

pLDDT: mean 71.42, std 11.65, range [46.03, 86.94]

Organism: Aphis craccivora (NCBI:txid307492)

Foldseek 3Di:
DDPVVCVVVVVVVVVVVVVVVVVVVVVVVVVVVVVVPDPDDPVNVVVVVVVVCVVCVRPPPVPPCLVVDDPCVVVVVVVVCVVVVPDDPD

InterPro domains:
  IPR002213 UDP-glucuronosyl/UDP-glucosyltransferase [PF00201] (24-79)
  IPR050271 UDP-glycosyltransferase [PTHR48043] (24-80)

Radius of gyration: 27.84 Å; chains: 1; bounding box: 60×37×66 Å